Protein AF-A0A1D7ULI4-F1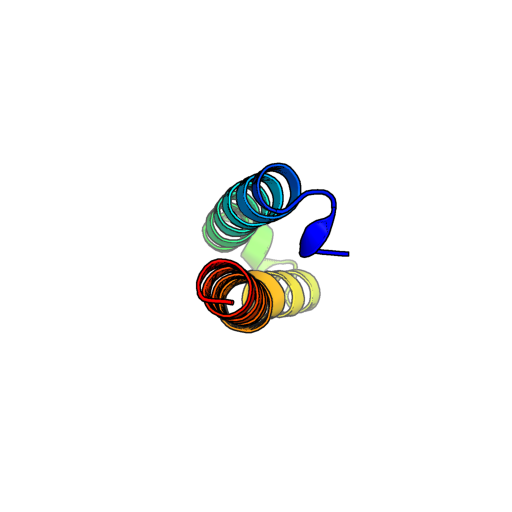 (afdb_monomer)

Structure (mmCIF, N/CA/C/O backbone):
data_AF-A0A1D7ULI4-F1
#
_entry.id   AF-A0A1D7ULI4-F1
#
loop_
_atom_site.group_PDB
_atom_site.id
_atom_site.type_symbol
_atom_site.label_atom_id
_atom_site.label_alt_id
_atom_site.label_comp_id
_atom_site.label_asym_id
_atom_site.label_entity_id
_atom_site.label_seq_id
_atom_site.pdbx_PDB_ins_code
_atom_site.Cartn_x
_atom_site.Cartn_y
_atom_site.Cartn_z
_atom_site.occupancy
_atom_site.B_iso_or_equiv
_atom_site.auth_seq_id
_atom_site.auth_comp_id
_atom_site.auth_asym_id
_atom_site.auth_atom_id
_atom_site.pdbx_PDB_model_num
ATOM 1 N N . MET A 1 1 ? -2.995 1.190 18.601 1.00 58.69 1 MET A N 1
ATOM 2 C CA . MET A 1 1 ? -2.413 2.436 18.035 1.00 58.69 1 MET A CA 1
ATOM 3 C C . MET A 1 1 ? -3.429 3.139 17.148 1.00 58.69 1 MET A C 1
ATOM 5 O O . MET A 1 1 ? -3.648 4.330 17.338 1.00 58.69 1 MET A O 1
ATOM 9 N N . PHE A 1 2 ? -4.070 2.393 16.250 1.00 69.00 2 PHE A N 1
ATOM 10 C CA . PHE A 1 2 ? -5.149 2.835 15.369 1.00 69.00 2 PHE A CA 1
ATOM 11 C C . PHE A 1 2 ? -6.284 3.583 16.102 1.00 69.00 2 PHE A C 1
ATOM 13 O O . PHE A 1 2 ? -6.517 4.739 15.769 1.00 69.00 2 PHE A O 1
ATOM 20 N N . LYS A 1 3 ? -6.809 3.066 17.225 1.00 69.00 3 LYS A N 1
ATOM 21 C CA . LYS A 1 3 ? -7.735 3.796 18.132 1.00 69.00 3 LYS A CA 1
ATOM 22 C C . LYS A 1 3 ? -7.308 5.203 18.592 1.00 69.00 3 LYS A C 1
ATOM 24 O O . LYS A 1 3 ? -8.161 6.012 18.938 1.00 69.00 3 LYS A O 1
ATOM 29 N N . ARG A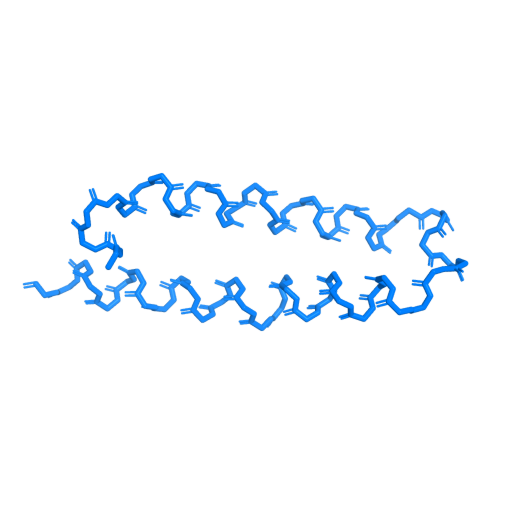 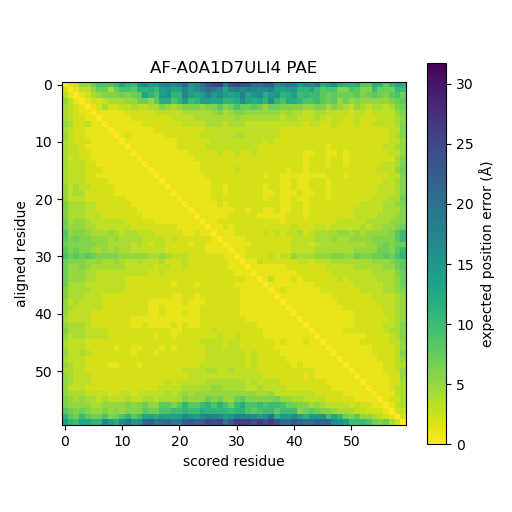1 4 ? -6.006 5.524 18.636 1.00 80.69 4 ARG A N 1
ATOM 30 C CA . ARG A 1 4 ? -5.523 6.832 19.128 1.00 80.69 4 ARG A CA 1
ATOM 31 C C . ARG A 1 4 ? -5.419 7.884 18.021 1.00 80.69 4 ARG A C 1
ATOM 33 O O . ARG A 1 4 ? -5.629 9.059 18.302 1.00 80.69 4 ARG A O 1
ATOM 40 N N . TYR A 1 5 ? -5.093 7.476 16.792 1.00 87.00 5 TYR A N 1
ATOM 41 C CA . TYR A 1 5 ? -4.881 8.385 15.656 1.00 87.00 5 TYR A CA 1
ATOM 42 C C . TYR A 1 5 ? -5.355 7.774 14.321 1.00 87.00 5 TYR A C 1
ATOM 44 O O . TYR A 1 5 ? -4.556 7.669 13.387 1.00 87.00 5 TYR A O 1
ATOM 52 N N . PRO A 1 6 ? -6.634 7.374 14.191 1.00 89.12 6 PRO A N 1
ATOM 53 C CA . PRO A 1 6 ? -7.099 6.606 13.034 1.00 89.12 6 PRO A CA 1
ATOM 54 C C . PRO A 1 6 ? -6.986 7.412 11.735 1.00 89.12 6 PRO A C 1
ATOM 56 O O . PRO A 1 6 ? -6.506 6.909 10.723 1.00 89.12 6 PRO A O 1
ATOM 59 N N . TYR A 1 7 ? -7.323 8.703 11.786 1.00 90.31 7 TYR A N 1
ATOM 60 C CA . TYR A 1 7 ? -7.259 9.598 10.631 1.00 90.31 7 TYR A CA 1
ATOM 61 C C . TYR A 1 7 ? -5.828 9.913 10.197 1.00 90.31 7 TYR A C 1
ATOM 63 O O . TYR A 1 7 ? -5.542 9.914 9.004 1.00 90.31 7 TYR A O 1
ATOM 71 N N . THR A 1 8 ? -4.913 10.148 11.144 1.00 93.25 8 THR A N 1
ATOM 72 C CA . THR A 1 8 ? -3.500 10.391 10.821 1.00 93.25 8 THR A CA 1
ATOM 73 C C . THR A 1 8 ? -2.878 9.155 10.186 1.00 93.25 8 THR A C 1
ATOM 75 O O . THR A 1 8 ? -2.172 9.272 9.190 1.00 93.25 8 THR A O 1
ATOM 78 N N . ILE A 1 9 ? -3.165 7.970 10.732 1.00 93.56 9 ILE A N 1
ATOM 79 C CA . ILE A 1 9 ? -2.653 6.710 10.192 1.00 93.56 9 ILE A CA 1
ATOM 80 C C . ILE A 1 9 ? -3.243 6.457 8.805 1.00 93.56 9 ILE A C 1
ATOM 82 O O . ILE A 1 9 ? -2.483 6.242 7.870 1.00 93.56 9 ILE A O 1
ATOM 86 N N . GLY A 1 10 ? -4.562 6.586 8.634 1.00 94.25 10 GLY A N 1
ATOM 87 C CA . GLY A 1 10 ? -5.208 6.441 7.329 1.00 94.25 10 GLY A CA 1
ATOM 88 C C . GLY A 1 10 ? -4.654 7.411 6.282 1.00 94.25 10 GLY A C 1
ATOM 89 O O . GLY A 1 10 ? -4.326 6.995 5.173 1.00 94.25 10 GLY A O 1
ATOM 90 N N . LEU A 1 11 ? -4.469 8.686 6.641 1.00 95.75 11 LEU A N 1
ATOM 91 C CA . LEU A 1 11 ? -3.897 9.692 5.745 1.00 95.75 11 LEU A CA 1
ATOM 92 C C . LEU A 1 11 ? -2.461 9.343 5.331 1.00 95.75 11 LEU A C 1
ATOM 94 O O . LEU A 1 11 ? -2.134 9.408 4.147 1.00 95.75 11 LEU A O 1
ATOM 98 N N . LEU A 1 12 ? -1.607 8.948 6.280 1.00 96.25 12 LEU A N 1
ATOM 99 C CA . LEU A 1 12 ? -0.229 8.547 5.985 1.00 96.25 12 LEU A CA 1
ATOM 100 C C . LEU A 1 12 ? -0.175 7.276 5.129 1.00 96.25 12 LEU A C 1
ATOM 102 O O . LEU A 1 12 ? 0.654 7.187 4.221 1.00 96.25 12 LEU A O 1
ATOM 106 N N . THR A 1 13 ? -1.081 6.323 5.351 1.00 96.38 13 THR A N 1
ATOM 107 C CA . THR A 1 13 ? -1.211 5.132 4.505 1.00 96.38 13 THR A CA 1
ATOM 108 C C . THR A 1 13 ? -1.586 5.513 3.073 1.00 96.38 13 THR A C 1
ATOM 110 O O . THR A 1 13 ? -0.934 5.051 2.143 1.00 96.38 13 THR A O 1
ATOM 113 N N . VAL A 1 14 ? -2.552 6.418 2.868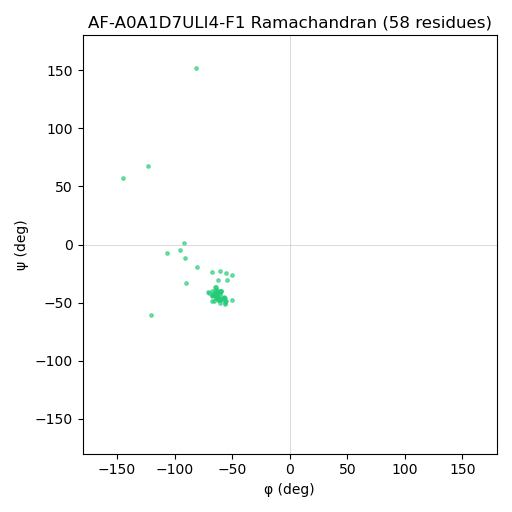 1.00 97.75 14 VAL A N 1
ATOM 114 C CA . VAL A 1 14 ? -2.919 6.897 1.519 1.00 97.75 14 VAL A CA 1
ATOM 115 C C . VAL A 1 14 ? -1.746 7.604 0.837 1.00 97.75 14 VAL A C 1
ATOM 117 O O . VAL A 1 14 ? -1.437 7.312 -0.316 1.00 97.75 14 VAL A O 1
ATOM 120 N N . ILE A 1 15 ? -1.070 8.518 1.539 1.00 98.25 15 ILE A N 1
ATOM 121 C CA . ILE A 1 15 ? 0.071 9.253 0.977 1.00 98.25 15 ILE A CA 1
ATOM 122 C C . ILE A 1 15 ? 1.197 8.283 0.604 1.00 98.25 15 ILE A C 1
ATOM 124 O O . ILE A 1 15 ? 1.721 8.349 -0.507 1.00 98.25 15 ILE A O 1
ATOM 128 N N . SER A 1 16 ? 1.553 7.362 1.504 1.00 97.50 16 SER A N 1
ATOM 129 C CA . SER A 1 16 ? 2.614 6.383 1.247 1.00 97.50 16 SER A CA 1
ATOM 130 C C . SER A 1 16 ? 2.270 5.445 0.088 1.00 97.50 16 SER A C 1
ATOM 132 O O . SER A 1 16 ? 3.133 5.201 -0.751 1.00 97.50 16 SER A O 1
ATOM 134 N N . PHE A 1 17 ? 1.011 5.011 -0.035 1.00 98.00 17 PHE A N 1
ATOM 135 C CA . PHE A 1 17 ? 0.537 4.238 -1.183 1.00 98.00 17 PHE A CA 1
ATOM 136 C C . PHE A 1 17 ? 0.781 4.981 -2.503 1.00 98.00 17 PHE A C 1
ATOM 138 O O . PHE A 1 17 ? 1.400 4.432 -3.415 1.00 98.00 17 PHE A O 1
ATOM 145 N N . VAL A 1 18 ? 0.360 6.248 -2.594 1.00 98.44 18 VAL A N 1
ATOM 146 C CA . VAL A 1 18 ? 0.544 7.065 -3.806 1.00 98.44 18 VAL A CA 1
ATOM 147 C C . VAL A 1 18 ? 2.025 7.238 -4.143 1.00 98.44 18 VAL A C 1
ATOM 149 O O . VAL A 1 18 ? 2.398 7.121 -5.308 1.00 98.44 18 VAL A O 1
ATOM 152 N N . VAL A 1 19 ? 2.882 7.466 -3.143 1.00 98.12 19 VAL A N 1
ATOM 153 C CA . VAL A 1 19 ? 4.334 7.595 -3.345 1.00 98.12 19 VAL A CA 1
ATOM 154 C C . VAL A 1 19 ? 4.948 6.289 -3.856 1.00 98.12 19 VAL A C 1
ATOM 156 O O . VAL A 1 19 ? 5.713 6.321 -4.817 1.00 98.12 19 VAL A O 1
ATOM 159 N N . CYS A 1 20 ? 4.600 5.139 -3.270 1.00 98.00 20 CYS A N 1
ATOM 160 C CA . CYS A 1 20 ? 5.111 3.836 -3.701 1.00 98.00 20 CYS A CA 1
ATOM 161 C C . CYS A 1 20 ? 4.665 3.482 -5.125 1.00 98.00 20 CYS A C 1
ATOM 163 O O . CYS A 1 20 ? 5.482 3.039 -5.931 1.00 98.00 20 CYS A O 1
ATOM 165 N N . VAL A 1 21 ? 3.394 3.718 -5.459 1.00 97.50 21 VAL A N 1
ATOM 166 C CA . VAL A 1 21 ? 2.882 3.507 -6.819 1.00 97.50 21 VAL A CA 1
ATOM 167 C C . VAL A 1 21 ? 3.565 4.461 -7.797 1.00 97.50 21 VAL A C 1
ATOM 169 O O . VAL A 1 21 ? 4.042 4.022 -8.839 1.00 97.50 21 VAL A O 1
ATOM 172 N N . GLY A 1 22 ? 3.685 5.743 -7.445 1.00 97.81 22 GLY A N 1
ATOM 173 C CA . GLY A 1 22 ? 4.391 6.735 -8.252 1.00 97.81 22 GLY A CA 1
ATOM 174 C C . GLY A 1 22 ? 5.841 6.337 -8.532 1.00 97.81 22 GLY A C 1
ATOM 175 O O . GLY A 1 22 ? 6.257 6.375 -9.686 1.00 97.81 22 GLY A O 1
ATOM 176 N N . TRP A 1 23 ? 6.578 5.884 -7.510 1.00 97.62 23 TRP A N 1
ATOM 177 C CA . TRP A 1 23 ? 7.942 5.361 -7.647 1.00 97.62 23 TRP A CA 1
ATOM 178 C C . TRP A 1 23 ? 8.022 4.218 -8.661 1.00 97.62 23 TRP A C 1
ATOM 180 O O . TRP A 1 23 ? 8.865 4.262 -9.553 1.00 97.62 23 TRP A O 1
ATOM 190 N N . LEU A 1 24 ? 7.131 3.226 -8.569 1.00 96.94 24 LEU A N 1
ATOM 191 C CA . LEU A 1 24 ? 7.131 2.059 -9.462 1.00 96.94 24 LEU A CA 1
ATOM 192 C C . LEU A 1 24 ? 6.935 2.417 -10.943 1.00 96.94 24 LEU A C 1
ATOM 194 O O . LEU A 1 24 ? 7.351 1.651 -11.809 1.00 96.94 24 LEU A O 1
ATOM 198 N N . PHE A 1 25 ? 6.338 3.574 -11.238 1.00 96.88 25 PHE A N 1
ATOM 199 C CA . PHE A 1 25 ? 6.171 4.084 -12.600 1.00 96.88 25 PHE A CA 1
ATOM 200 C C . PHE A 1 25 ? 7.312 5.001 -13.072 1.00 96.88 25 PHE A C 1
ATOM 202 O O . PHE A 1 25 ? 7.264 5.506 -14.194 1.00 96.88 25 PHE A O 1
ATOM 209 N N . THR A 1 26 ? 8.345 5.229 -12.257 1.00 96.94 26 THR A N 1
ATOM 210 C CA . THR A 1 26 ? 9.518 6.015 -12.667 1.00 96.94 26 THR A CA 1
ATOM 211 C C . THR A 1 26 ? 10.507 5.185 -13.484 1.00 96.94 26 THR A C 1
ATOM 213 O O . THR A 1 26 ? 10.635 3.978 -13.301 1.00 96.94 26 THR A O 1
ATOM 216 N N . HIS A 1 27 ? 11.263 5.843 -14.368 1.00 95.94 27 HIS A N 1
ATOM 217 C CA . HIS A 1 27 ? 12.349 5.190 -15.107 1.00 95.94 27 HIS A CA 1
ATOM 218 C C . HIS A 1 27 ? 13.472 4.701 -14.174 1.00 95.94 27 HIS A C 1
ATOM 220 O O . HIS A 1 27 ? 14.034 3.629 -14.394 1.00 95.94 27 HIS A O 1
ATOM 226 N N . ASP A 1 28 ? 13.769 5.453 -13.110 1.00 95.94 28 ASP A N 1
ATOM 227 C CA . ASP A 1 28 ? 14.823 5.099 -12.151 1.00 95.94 28 ASP A CA 1
ATOM 228 C C . ASP A 1 28 ? 14.532 3.782 -11.424 1.00 95.94 28 ASP A C 1
ATOM 230 O O . ASP A 1 28 ? 15.458 3.021 -11.134 1.00 95.94 28 ASP A O 1
ATOM 234 N N . ALA A 1 29 ? 13.256 3.439 -11.214 1.00 93.50 29 ALA A N 1
ATOM 235 C CA . ALA A 1 29 ? 12.863 2.167 -10.617 1.00 93.50 29 ALA A CA 1
ATOM 236 C C . ALA A 1 29 ? 13.457 0.952 -11.354 1.00 93.50 29 ALA A C 1
ATOM 238 O O . ALA A 1 29 ? 13.787 -0.041 -10.705 1.00 93.50 29 ALA A O 1
ATOM 239 N N . CYS A 1 30 ? 13.692 1.015 -12.670 1.00 93.69 30 CYS A N 1
ATOM 240 C CA . CYS A 1 30 ? 14.289 -0.086 -13.441 1.00 93.69 30 CYS A CA 1
ATOM 241 C C . CYS A 1 30 ? 15.651 -0.556 -12.894 1.00 93.69 30 CYS A C 1
ATOM 243 O O . CYS A 1 30 ? 16.024 -1.711 -13.092 1.00 93.69 30 CYS A O 1
ATOM 245 N N . MET A 1 31 ? 16.372 0.309 -12.175 1.00 97.12 31 MET A N 1
ATOM 246 C CA . MET A 1 31 ? 17.693 0.013 -11.614 1.00 97.12 31 MET A CA 1
ATOM 247 C C . MET A 1 31 ? 17.656 -0.456 -10.150 1.00 97.12 31 MET A C 1
ATOM 249 O O . MET A 1 31 ? 18.692 -0.832 -9.601 1.00 97.12 31 MET A O 1
ATOM 253 N N . HIS A 1 32 ? 16.485 -0.468 -9.504 1.00 95.88 32 HIS A N 1
ATOM 254 C CA . HIS A 1 32 ? 16.342 -0.718 -8.065 1.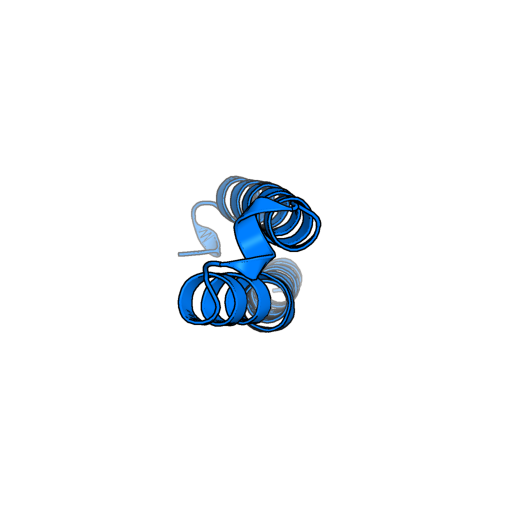00 95.88 32 HIS A CA 1
ATOM 255 C C . HIS A 1 32 ? 15.401 -1.898 -7.757 1.00 95.88 32 HIS A C 1
ATOM 257 O O . HIS A 1 32 ? 14.351 -1.710 -7.141 1.00 95.88 32 HIS A O 1
ATOM 263 N N . PRO A 1 33 ? 15.770 -3.148 -8.104 1.00 94.25 33 PRO A N 1
ATOM 264 C CA . PRO A 1 33 ? 14.874 -4.303 -7.985 1.00 94.25 33 PRO A CA 1
ATOM 265 C C . PRO A 1 33 ? 14.411 -4.577 -6.545 1.00 94.25 33 PRO A C 1
ATOM 267 O O . PRO A 1 33 ? 13.239 -4.866 -6.318 1.00 94.25 33 PRO A O 1
ATOM 270 N N . ILE A 1 34 ? 15.303 -4.435 -5.558 1.00 97.19 34 ILE A N 1
ATOM 271 C CA . ILE A 1 34 ? 14.953 -4.615 -4.138 1.00 97.19 34 ILE A CA 1
ATOM 272 C C . ILE A 1 34 ? 14.012 -3.498 -3.670 1.00 97.19 34 ILE A C 1
ATOM 274 O O . ILE A 1 34 ? 13.007 -3.772 -3.018 1.00 97.19 34 ILE A O 1
ATOM 278 N N . GLY A 1 35 ? 14.312 -2.248 -4.039 1.00 95.44 35 GLY A N 1
ATOM 279 C CA . GLY A 1 35 ? 13.471 -1.095 -3.710 1.00 95.44 35 GLY A CA 1
ATOM 280 C C . GLY A 1 35 ? 12.065 -1.234 -4.290 1.00 95.44 35 GLY A C 1
ATOM 281 O O . GLY A 1 35 ? 11.087 -0.980 -3.595 1.00 95.44 35 GLY A O 1
ATOM 282 N N . ASN A 1 36 ? 11.952 -1.740 -5.518 1.00 97.69 36 ASN A N 1
ATOM 283 C CA . ASN A 1 36 ? 10.665 -2.013 -6.153 1.00 97.69 36 ASN A CA 1
ATOM 284 C C . ASN A 1 36 ? 9.899 -3.122 -5.440 1.00 97.69 36 ASN A C 1
ATOM 286 O O . ASN A 1 36 ? 8.697 -2.987 -5.242 1.00 97.69 36 ASN A O 1
ATOM 290 N N . GLY A 1 37 ? 10.582 -4.194 -5.027 1.00 97.31 37 GLY A N 1
ATOM 291 C CA . GLY A 1 37 ? 9.969 -5.263 -4.241 1.00 97.31 37 GLY A CA 1
ATOM 292 C C . GLY A 1 37 ? 9.367 -4.738 -2.938 1.00 97.31 37 GLY A C 1
ATOM 293 O O . GLY A 1 37 ? 8.216 -5.037 -2.629 1.00 97.31 37 GLY A O 1
ATOM 294 N N . LEU A 1 38 ? 10.107 -3.893 -2.214 1.00 98.00 38 LEU A N 1
ATOM 295 C CA . LEU A 1 38 ? 9.626 -3.262 -0.982 1.00 98.00 38 LEU A CA 1
ATOM 296 C C . LEU A 1 38 ? 8.481 -2.274 -1.239 1.00 98.00 38 LEU A C 1
ATOM 298 O O . LEU A 1 38 ? 7.486 -2.303 -0.519 1.00 98.00 38 LEU A O 1
ATOM 302 N N . ALA A 1 39 ? 8.585 -1.437 -2.275 1.00 97.69 39 ALA A N 1
ATOM 303 C CA . ALA A 1 39 ? 7.532 -0.493 -2.648 1.00 97.69 39 ALA A CA 1
ATOM 304 C C . ALA A 1 39 ? 6.239 -1.215 -3.060 1.00 97.69 39 ALA A C 1
ATOM 306 O O . ALA A 1 39 ? 5.152 -0.815 -2.648 1.00 97.69 39 ALA A O 1
ATOM 307 N N . ALA A 1 40 ? 6.351 -2.303 -3.826 1.00 97.75 40 ALA A N 1
ATOM 308 C CA . ALA A 1 40 ? 5.218 -3.129 -4.225 1.00 97.75 40 ALA A CA 1
ATOM 309 C C . ALA A 1 40 ? 4.603 -3.868 -3.028 1.00 97.75 40 ALA A C 1
ATOM 311 O O . ALA A 1 40 ? 3.383 -3.874 -2.881 1.00 97.75 40 ALA A O 1
ATOM 312 N N . PHE A 1 41 ? 5.424 -4.443 -2.144 1.00 98.12 41 PHE A N 1
ATOM 313 C CA . PHE A 1 41 ? 4.941 -5.083 -0.921 1.00 98.12 41 PHE A CA 1
ATOM 314 C C . PHE A 1 41 ? 4.184 -4.091 -0.028 1.00 98.12 41 PHE A C 1
ATOM 316 O O . PHE A 1 41 ? 3.061 -4.368 0.389 1.00 98.12 41 PHE A O 1
ATOM 323 N N . TRP A 1 42 ? 4.752 -2.905 0.206 1.00 98.06 42 TRP A N 1
ATOM 324 C CA . TRP A 1 42 ? 4.094 -1.873 1.003 1.00 98.06 42 TRP A CA 1
ATOM 325 C C . TRP A 1 42 ? 2.755 -1.448 0.384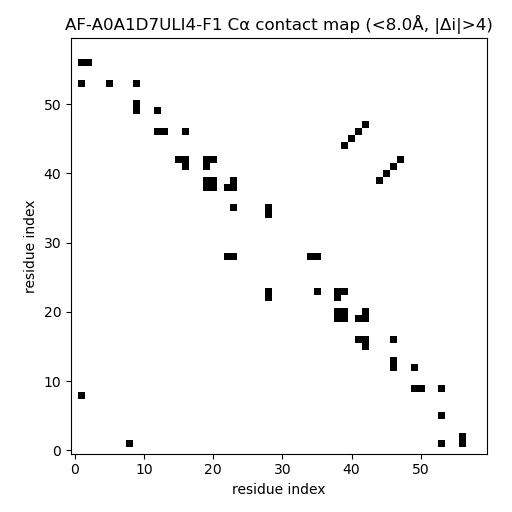 1.00 98.06 42 TRP A C 1
ATOM 327 O O . TRP A 1 42 ? 1.726 -1.473 1.055 1.00 98.06 42 TRP A O 1
ATOM 337 N N . ALA A 1 43 ? 2.748 -1.123 -0.913 1.00 97.75 43 ALA A N 1
ATOM 338 C CA . ALA A 1 43 ? 1.563 -0.608 -1.592 1.00 97.75 43 ALA A CA 1
ATOM 339 C C . ALA A 1 43 ? 0.434 -1.642 -1.731 1.00 97.75 43 ALA A C 1
ATOM 341 O O . ALA A 1 43 ? -0.735 -1.292 -1.580 1.00 97.75 43 ALA A O 1
ATOM 342 N N . PHE A 1 44 ? 0.763 -2.899 -2.036 1.00 97.00 44 PHE A N 1
ATOM 343 C CA . PHE A 1 44 ? -0.232 -3.910 -2.413 1.00 97.00 44 PHE A CA 1
ATOM 344 C C . PHE A 1 44 ? -0.504 -4.963 -1.336 1.00 97.00 44 PHE A C 1
ATOM 346 O O . PHE A 1 44 ? -1.436 -5.747 -1.502 1.00 97.00 44 PHE A O 1
ATOM 353 N N . VAL A 1 45 ? 0.261 -4.983 -0.239 1.00 97.56 45 VAL A N 1
ATOM 354 C CA . VAL A 1 45 ? 0.031 -5.892 0.896 1.00 97.56 45 VAL A CA 1
ATOM 355 C C . VAL A 1 45 ? -0.216 -5.106 2.180 1.00 97.56 45 VAL A C 1
ATOM 357 O O . VAL A 1 45 ? -1.312 -5.186 2.731 1.00 97.56 45 VAL A O 1
ATOM 360 N N . GLU A 1 46 ? 0.745 -4.295 2.626 1.00 96.81 46 GLU A N 1
ATOM 361 C CA . GLU A 1 46 ? 0.634 -3.583 3.911 1.00 96.81 46 GLU A CA 1
ATOM 362 C C . GLU A 1 46 ? -0.464 -2.517 3.908 1.00 96.81 46 GLU A C 1
ATOM 364 O O . GLU A 1 46 ? -1.295 -2.500 4.814 1.00 96.81 46 GLU A O 1
ATOM 369 N N . CYS A 1 47 ? -0.530 -1.647 2.891 1.00 96.94 47 CYS A N 1
ATOM 370 C CA . CYS A 1 47 ? -1.576 -0.623 2.822 1.00 96.94 47 CYS A CA 1
ATOM 371 C C . CYS A 1 47 ? -2.996 -1.230 2.888 1.00 96.94 47 CYS A C 1
ATOM 373 O O . CYS A 1 47 ? -3.784 -0.762 3.713 1.00 96.94 47 CYS A O 1
ATOM 375 N N . PRO A 1 48 ? -3.344 -2.280 2.111 1.00 96.44 48 PRO A N 1
ATOM 376 C CA . PRO A 1 48 ? -4.615 -2.989 2.267 1.00 96.44 48 PRO A CA 1
ATOM 377 C C . PRO A 1 48 ? -4.859 -3.543 3.673 1.00 96.44 48 PRO A C 1
ATOM 379 O O . PRO A 1 48 ? -5.945 -3.339 4.209 1.00 96.44 48 PRO A O 1
ATOM 382 N N . VAL A 1 49 ? -3.867 -4.199 4.287 1.00 96.00 49 VAL A N 1
ATOM 383 C CA . VAL A 1 49 ? -3.988 -4.746 5.652 1.00 96.00 49 VAL A CA 1
ATOM 384 C C . VAL A 1 49 ? -4.275 -3.632 6.660 1.00 96.00 49 VAL A C 1
ATOM 386 O O . VAL A 1 49 ? -5.169 -3.765 7.494 1.00 96.00 49 VAL A O 1
ATOM 389 N N . VAL A 1 50 ? -3.577 -2.501 6.545 1.00 94.62 50 VAL A N 1
ATOM 390 C CA . VAL A 1 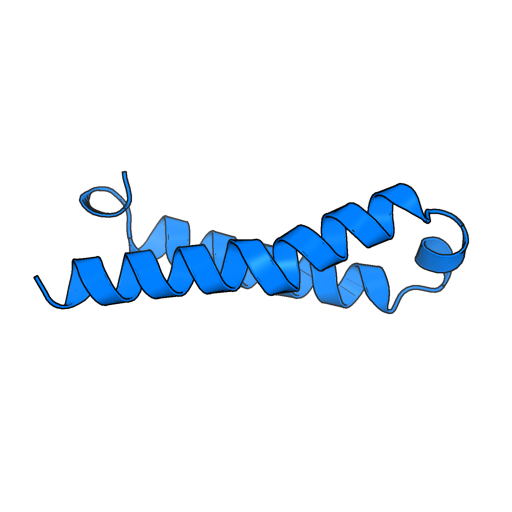50 ? -3.804 -1.325 7.391 1.00 94.62 50 VAL A CA 1
ATOM 391 C C . VAL A 1 50 ? -5.209 -0.759 7.197 1.00 94.62 50 VAL A C 1
ATOM 393 O O . VAL A 1 50 ? -5.855 -0.394 8.178 1.00 94.62 50 VAL A O 1
ATOM 396 N N . PHE A 1 51 ? -5.713 -0.693 5.962 1.00 93.31 51 PHE A N 1
ATOM 397 C CA . PHE A 1 51 ? -7.081 -0.236 5.721 1.00 93.31 51 PHE A CA 1
ATOM 398 C C . PHE A 1 51 ? -8.118 -1.186 6.314 1.00 93.31 51 PHE A C 1
ATOM 400 O O . PHE A 1 51 ? -9.045 -0.706 6.957 1.00 93.31 51 PHE A O 1
ATOM 407 N N . VAL A 1 52 ? -7.951 -2.504 6.157 1.00 94.50 52 VAL A N 1
ATOM 408 C CA . VAL A 1 52 ? -8.841 -3.498 6.781 1.00 94.50 52 VAL A CA 1
ATOM 409 C C . VAL A 1 52 ? -8.881 -3.297 8.294 1.00 94.50 52 VAL A C 1
ATOM 411 O O . VAL A 1 52 ? -9.963 -3.115 8.840 1.00 94.50 52 VAL A O 1
ATOM 414 N N . ALA A 1 53 ? -7.720 -3.206 8.947 1.00 91.81 53 ALA A N 1
ATOM 415 C CA . ALA A 1 53 ? -7.649 -2.983 10.390 1.00 91.81 53 ALA A CA 1
ATOM 416 C C . ALA A 1 53 ? -8.326 -1.666 10.824 1.00 91.81 53 ALA A C 1
ATOM 418 O O . ALA A 1 53 ? -9.026 -1.627 11.832 1.00 91.81 53 ALA A O 1
ATOM 419 N N . LEU A 1 54 ? -8.160 -0.583 10.053 1.00 90.75 54 LEU A N 1
ATOM 420 C CA . LEU A 1 54 ? -8.831 0.695 10.321 1.00 90.75 54 LEU A CA 1
ATOM 421 C C . LEU A 1 54 ? -10.357 0.604 10.172 1.00 90.75 54 LEU A C 1
ATOM 423 O O . LEU A 1 54 ? -11.073 1.225 10.954 1.00 90.75 54 LEU A O 1
ATOM 427 N N . PHE A 1 55 ? -10.856 -0.134 9.175 1.00 88.62 55 PHE A N 1
ATOM 428 C CA . PHE A 1 55 ? -12.293 -0.326 8.972 1.00 88.62 55 PHE A CA 1
ATOM 429 C C . PHE A 1 55 ? -12.915 -1.212 10.048 1.00 88.62 55 PHE A C 1
ATOM 431 O O . PHE A 1 55 ? -14.001 -0.894 10.526 1.00 88.62 55 PHE A O 1
ATOM 438 N N . GLU A 1 56 ? -12.229 -2.283 10.446 1.00 89.25 56 GLU A N 1
ATOM 439 C CA . GLU A 1 56 ? -12.659 -3.141 11.551 1.00 89.25 56 GLU A CA 1
ATOM 440 C C . GLU A 1 56 ? -12.762 -2.337 12.851 1.00 89.25 56 GLU A C 1
ATOM 442 O O . GLU A 1 56 ? -13.800 -2.364 13.504 1.00 89.25 56 GLU A O 1
ATOM 447 N N . GLU A 1 57 ? -11.749 -1.528 13.177 1.00 84.00 57 GLU A N 1
ATOM 448 C CA . GLU A 1 57 ? -11.778 -0.683 14.376 1.00 84.00 57 GLU A CA 1
ATOM 449 C C . GLU A 1 57 ? -12.813 0.452 14.324 1.00 84.00 57 GLU A C 1
ATOM 451 O O . GLU A 1 57 ? -13.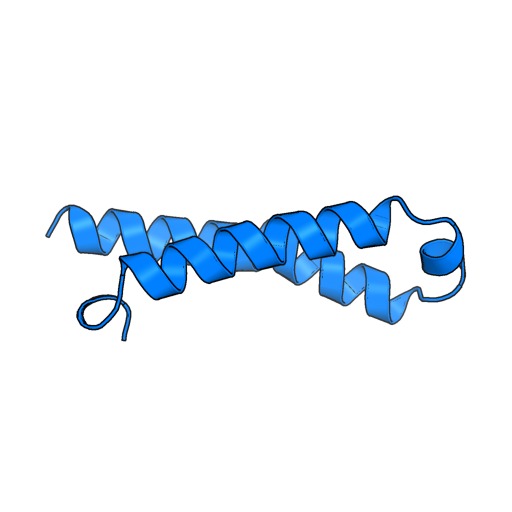209 0.947 15.376 1.00 84.00 57 GLU A O 1
ATOM 456 N N . ALA A 1 58 ? -13.231 0.900 13.138 1.00 80.25 58 ALA A N 1
ATOM 457 C CA . ALA A 1 58 ? -14.268 1.924 12.994 1.00 80.25 58 ALA A CA 1
ATOM 458 C C . ALA A 1 58 ? -15.695 1.365 13.140 1.00 80.25 58 ALA A C 1
ATOM 460 O O . ALA A 1 58 ? -16.630 2.142 13.340 1.00 80.25 58 ALA A O 1
ATOM 461 N N . GLY A 1 59 ? -15.867 0.047 12.983 1.00 69.62 59 GLY A N 1
ATOM 462 C CA . GLY A 1 59 ? -17.141 -0.654 13.153 1.00 69.62 59 GLY A CA 1
ATOM 463 C C . GLY A 1 59 ? -17.399 -1.180 14.571 1.00 69.62 59 GLY A C 1
ATOM 464 O O . GLY A 1 59 ? -18.526 -1.595 14.846 1.00 69.62 59 GLY A O 1
ATOM 465 N N . GLU A 1 60 ? -16.383 -1.169 15.443 1.00 56.25 60 GLU A N 1
ATOM 466 C CA . GLU A 1 60 ? -16.488 -1.410 16.895 1.00 56.25 60 GLU A CA 1
ATOM 467 C C . GLU A 1 60 ? -16.910 -0.154 17.672 1.0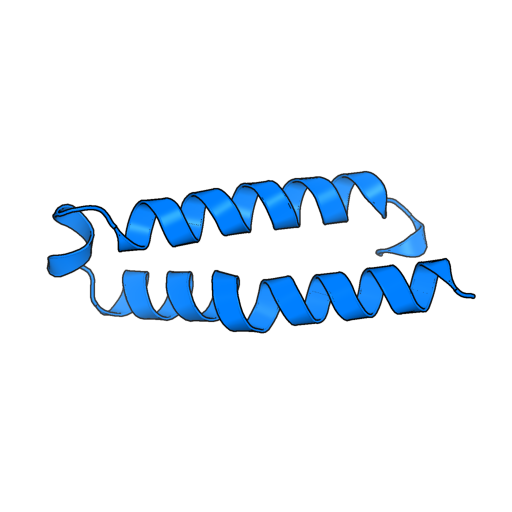0 56.25 60 GLU A C 1
ATOM 469 O O . GLU A 1 60 ? -17.694 -0.307 18.638 1.00 56.25 60 GLU A O 1
#

Organism: Bifidobacterium longum subsp. longum (NCBI:txid1679)

Nearest PDB structures (foldseek):
  5jje-assembly1_B  TM=5.282E-01  e=5.676E+00  Natronomonas pharaonis
  5jjf-assembly1_B  TM=5.305E-01  e=7.743E+00  Natronomonas pharaonis

Foldseek 3Di:
DCVVCVPVLLVVLVVLLVVLVVLLPDPVVVVPVVSNVVSCCSNPPVSVVSVVVSVVVVVD

Radius of gyration: 13.45 Å; Cα contacts (8 Å, |Δi|>4): 34; chains: 1; bounding box: 35×16×34 Å

Sequence (60 aa):
MFKRYPYTIGLLTVISFVVCVGWLFTHDACMHPIGNGLAAFWAFVECPVVFVALFEEAGE

Secondary structure (DSSP, 8-state):
-GGGSHHHHHHHHHHHHHHHHHHHTSSGGGG-HHHHHHHHHIIIIIHHHHHHHHHHHHH-

Solvent-accessible surface area (backbone atoms only — not comparable to full-atom values): 3391 Å² total; per-residue (Å²): 111,57,92,79,42,51,67,63,51,51,50,51,43,53,54,50,32,52,51,29,53,53,47,67,74,38,76,70,40,80,78,33,67,66,60,44,52,53,31,48,44,42,41,74,46,49,42,54,52,53,49,51,53,53,52,56,66,71,74,108

Mean predicted aligned error: 3.53 Å

pLDDT: mean 92.3, std 9.45, range [56.25, 98.44]